Protein 4OYC (pdb70)

Sequence (172 aa):
HMSSPRAEKARLYSAIEQRLEQSLQTMEGVLSARVHISYVHLSALAVYERGSPLAHQISDIKRFLKNSFADVDYDNISVVLSEMSSPRAEKARLYSAIEQRLEQSLQTMEGVLSARVHISYDIDAPKPVHLSALAVYERGSPLAHQISDIKRFLKNSFADVDYDNISVVLSE

CATH classification: 3.30.300.30

Nearest PDB structures (foldseek):
  4oyc-assembly1_A  TM=1.012E+00  e=2.451E-16  Salmonella enterica subsp. enterica serovar Typhimurium str. LT2
  4oyc-assembly2_B  TM=8.650E-01  e=9.783E-13  Salmonella enterica subsp. enterica serovar Typhimurium str. LT2
  1yj7-assembly1_A  TM=8.764E-01  e=7.260E-08  Escherichia coli
  1yj7-assembly1_C  TM=8.709E-01  e=1.178E-06  Escherichia coli
  4wd1-assembly1_A  TM=6.672E-01  e=5.432E-02  Streptomyces lividans TK24

Radius of gyration: 20.21 Å; Cα contacts (8 Å, |Δi|>4): 236; chains: 2; bounding box: 40×33×68 Å

Secondary structure (DSSP, 8-state):
-TTSHHHHHHHHHHHHHHHHHHHHTTSTTEEEEEEEEE--EEEEEEEE--SS-HHHHHHHHHHHHHHH-TTS-GGGEEEEEE-/---SHHHHHHHHHHHHHHHHHHHHHHS--SEEEEEEE---------EEEEEEE--TT---TTHHHHHHHHHHHHH-SS-GGGEEEEEE-

Foldseek 3Di:
DCVDPVNVVVVVQVVLQVVLQVVQCVDPQFPGKGWDCPPPAIEMETAGDCPDDPVVVQVVSLVVSCVSPVPDDSVRYYYDYHD/DDDDLVVVVVVQVVLQVVLQVVCCVPVVFPGKGWDWDQVSDCGDAIAIEMETEHDVPPPCPCVQVVSLVVCCVSVVRHDSVRYHYHYHD

InterPro domains:
  IPR003282 Type III secretion system lipoprotein SctJ [PR01338] (24-34)
  IPR003282 Type III secretion system lipoprotein SctJ [PR01338] (76-89)
  IPR003282 Type III secretion system lipoprotein SctJ [PR01338] (96-111)
  IPR003282 Type III secretion system lipoprotein SctJ [PR01338] (116-129)
  IPR003282 Type III secretion system lipoprotein SctJ [PR01338] (165-177)
  IPR003282 Type III secretion system lipoprotein SctJ [TIGR02544] (3-194)
  IPR006182 Flagellar M-ring, N-terminal [PF01514] (21-186)
  IPR043427 Lipoprotein YscJ/Flagellar M-ring protein [PTHR30046] (3-226)
  IPR045851 AMP-binding enzyme domain superfamily [G3DSA:3.30.300.30] (93-200)

Organism: Salmonella typhimurium (strain LT2 / SGSC1412 / ATCC 700720) (NCBI:txid99287)

Solvent-accessible surface area: 11220 Å² total; per-residue (Å²): 110,133,109,36,109,128,17,76,114,41,108,106,48,46,58,38,35,109,131,0,42,137,40,0,86,114,50,166,24,5,117,53,7,143,0,97,10,69,142,82,92,0,48,3,83,0,31,11,102,132,77,35,82,62,72,112,7,52,57,56,0,50,144,49,0,61,117,37,14,76,75,0,83,100,117,38,5,50,15,85,27,23,140,164,114,50,108,161,35,87,68,44,137,108,46,47,54,45,33,113,134,5,40,109,16,1,71,94,82,40,62,9,121,53,6,135,0,89,10,58,60,43,146,102,125,143,62,98,39,82,1,49,6,58,1,41,6,62,211,68,32,110,74,61,130,21,93,55,29,0,36,123,37,0,66,113,61,21,52,112,7,99,97,126,33,3,58,20,83,38,40,82

B-factor: mean 48.68, std 13.35, range [17.82, 123.12]

Structure (mmCIF, N/CA/C/O backbone):
data_4OYC
#
_entry.id   4OYC
#
_cell.length_a   77.190
_cell.length_b   34.740
_cell.length_c   64.030
_cell.angle_alpha   90.00
_cell.angle_beta   110.77
_cell.angle_gamma   90.00
#
_symmetry.space_group_name_H-M   'C 1 2 1'
#
loop_
_entity.id
_entity.type
_entity.pdbx_description
1 polymer 'Lipoprotein PrgK'
2 water water
#
loop_
_atom_site.group_PDB
_atom_site.id
_atom_site.type_symbol
_atom_site.label_atom_id
_atom_site.label_alt_id
_atom_site.label_comp_id
_atom_site.label_asym_id
_atom_site.label_entity_id
_atom_site.label_seq_id
_atom_site.pdbx_PDB_ins_code
_atom_site.Cartn_x
_atom_site.Cartn_y
_atom_site.Cartn_z
_atom_site.occupancy
_atom_site.B_iso_or_equiv
_atom_site.auth_seq_id
_atom_site.auth_comp_id
_atom_site.auth_asym_id
_atom_site.auth_atom_id
_atom_site.pdbx_PDB_model_num
ATOM 1 N N . HIS A 1 3 ? 3.404 50.368 158.954 1.00 40.07 94 HIS A N 1
ATOM 2 C CA . HIS A 1 3 ? 3.108 49.824 160.265 1.00 38.87 94 HIS A CA 1
ATOM 3 C C . HIS A 1 3 ? 4.122 48.745 160.727 1.00 41.50 94 HIS A C 1
ATOM 4 O O . HIS A 1 3 ? 5.135 49.094 161.341 1.00 41.99 94 HIS A O 1
ATOM 6 N N . MET A 1 4 ? 3.860 47.458 160.430 1.00 35.80 95 MET A N 1
ATOM 7 C CA . MET A 1 4 ? 4.650 46.325 160.918 1.00 34.73 95 MET A CA 1
ATOM 8 C C . MET A 1 4 ? 6.113 46.249 160.568 1.00 36.63 95 MET A C 1
ATOM 9 O O . MET A 1 4 ? 6.885 45.702 161.351 1.00 34.86 95 MET A O 1
ATOM 14 N N . SER A 1 5 ? 6.517 46.842 159.446 1.00 33.89 96 SER A N 1
ATOM 15 C CA . SER A 1 5 ? 7.928 46.836 159.058 1.00 33.59 96 SER A CA 1
ATOM 16 C C . SER A 1 5 ? 8.558 48.229 159.191 1.00 37.00 96 SER A C 1
ATOM 17 O O . SER A 1 5 ? 9.658 48.447 158.700 1.00 36.94 96 SER A O 1
ATOM 20 N N . SER A 1 6 ? 7.882 49.152 159.888 1.00 34.37 97 SER A N 1
ATOM 21 C CA . SER A 1 6 ? 8.349 50.535 160.059 1.00 35.04 97 SER A CA 1
ATOM 22 C C . SER A 1 6 ? 9.463 50.661 161.109 1.00 39.29 97 SER A C 1
ATOM 23 O O . SER A 1 6 ? 9.579 49.768 161.959 1.00 38.90 97 SER A O 1
ATOM 26 N N . PRO A 1 7 ? 10.255 51.770 161.118 1.00 36.07 98 PRO A N 1
ATOM 27 C CA . PRO A 1 7 ? 11.321 51.909 162.142 1.00 35.90 98 PRO A CA 1
ATOM 28 C C . PRO A 1 7 ? 10.880 51.701 163.596 1.00 39.01 98 PRO A C 1
ATOM 29 O O . PRO A 1 7 ? 11.623 51.124 164.377 1.00 38.43 98 PRO A O 1
ATOM 33 N N . ARG A 1 8 ? 9.665 52.141 163.937 1.00 36.83 99 ARG A N 1
ATOM 34 C CA . ARG A 1 8 ? 9.046 52.055 165.268 1.00 36.74 99 ARG A CA 1
ATOM 35 C C . ARG A 1 8 ? 8.843 50.590 165.695 1.00 40.46 99 ARG A C 1
ATOM 36 O O . ARG A 1 8 ? 9.267 50.204 166.799 1.00 41.97 99 ARG A O 1
ATOM 40 N N . ALA A 1 9 ? 8.211 49.787 164.820 1.00 33.81 100 ALA A N 1
ATOM 41 C CA . ALA A 1 9 ? 7.956 48.372 165.075 1.00 32.94 100 ALA A CA 1
ATOM 42 C C . ALA A 1 9 ? 9.247 47.537 165.051 1.00 35.06 100 ALA A C 1
ATOM 43 O O . ALA A 1 9 ? 9.353 46.585 165.824 1.00 32.07 100 ALA A O 1
ATOM 45 N N . GLU A 1 10 ? 10.228 47.884 164.178 1.00 33.18 101 GLU A N 1
ATOM 46 C CA . GLU A 1 10 ? 11.498 47.147 164.147 1.00 33.31 101 GLU A CA 1
ATOM 47 C C . GLU A 1 10 ? 12.341 47.458 165.384 1.00 39.49 101 GLU A C 1
ATOM 48 O O . GLU A 1 10 ? 12.927 46.532 165.951 1.00 40.90 101 GLU A O 1
ATOM 54 N N . LYS A 1 11 ? 12.314 48.728 165.871 1.00 35.57 102 LYS A N 1
ATOM 55 C CA . LYS A 1 11 ? 12.994 49.155 167.106 1.00 34.71 102 LYS A CA 1
ATOM 56 C C . LYS A 1 11 ? 12.497 48.313 168.302 1.00 36.93 102 LYS A C 1
ATOM 57 O O . LYS A 1 11 ? 13.312 47.932 169.139 1.00 37.38 102 LYS A O 1
ATOM 63 N N . ALA A 1 12 ? 11.173 48.007 168.361 1.00 31.25 103 ALA A N 1
ATOM 64 C CA . ALA A 1 12 ? 10.570 47.188 169.422 1.00 30.35 103 ALA A CA 1
ATOM 65 C C . ALA A 1 12 ? 11.078 45.746 169.372 1.00 35.03 103 ALA A C 1
ATOM 66 O O . ALA A 1 12 ? 11.489 45.213 170.410 1.00 34.78 103 ALA A O 1
ATOM 68 N N . ARG A 1 13 ? 11.062 45.125 168.170 1.00 31.02 104 ARG A N 1
ATOM 69 C CA . ARG A 1 13 ? 11.512 43.749 167.954 1.00 31.47 104 ARG A CA 1
ATOM 70 C C . ARG A 1 13 ? 12.961 43.581 168.394 1.00 38.09 104 ARG A C 1
ATOM 71 O O . ARG A 1 13 ? 13.287 42.626 169.113 1.00 37.89 104 ARG A O 1
ATOM 79 N N . LEU A 1 14 ? 13.824 44.537 167.983 1.00 35.55 105 LEU A N 1
ATOM 80 C CA . LEU A 1 14 ? 15.240 44.538 168.318 1.00 35.09 105 LEU A CA 1
ATOM 81 C C . LEU A 1 14 ? 15.450 44.708 169.818 1.00 39.32 105 LEU A C 1
ATOM 82 O O . LEU A 1 14 ? 16.187 43.914 170.408 1.00 39.77 105 LEU A O 1
ATOM 87 N N . TYR A 1 15 ? 14.741 45.656 170.459 1.00 35.81 106 TYR A N 1
ATOM 88 C CA . TYR A 1 15 ? 14.848 45.800 171.916 1.00 36.29 106 TYR A CA 1
ATOM 89 C C . TYR A 1 15 ? 14.361 44.550 172.655 1.00 39.56 106 TYR A C 1
ATOM 90 O O . TYR A 1 15 ? 14.990 44.147 173.631 1.00 39.12 106 TYR A O 1
ATOM 99 N N . SER A 1 16 ? 13.325 43.879 172.108 1.00 35.72 107 SER A N 1
ATOM 100 C CA . SER A 1 16 ? 12.765 42.633 172.627 1.00 35.38 107 SER A CA 1
ATOM 101 C C . SER A 1 16 ? 13.802 41.510 172.561 1.00 40.15 107 SER A C 1
ATOM 102 O O . SER A 1 16 ? 13.925 40.736 173.511 1.00 40.07 107 SER A O 1
ATOM 105 N N . ALA A 1 17 ? 14.549 41.435 171.447 1.00 37.70 108 ALA A N 1
ATOM 106 C CA . ALA A 1 17 ? 15.590 40.430 171.228 1.00 37.97 108 ALA A CA 1
ATOM 107 C C . ALA A 1 17 ? 16.724 40.577 172.238 1.00 41.61 108 ALA A C 1
ATOM 108 O O . ALA A 1 17 ? 17.156 39.560 172.788 1.00 42.11 108 ALA A O 1
ATOM 110 N N . ILE A 1 18 ? 17.166 41.838 172.523 1.00 36.57 109 ILE A N 1
ATOM 111 C CA . ILE A 1 18 ? 18.208 42.146 173.522 1.00 35.70 109 ILE A CA 1
ATOM 112 C C . ILE A 1 18 ? 17.735 41.664 174.906 1.00 41.15 109 ILE A C 1
ATOM 113 O O . ILE A 1 18 ? 18.440 40.870 175.521 1.00 41.89 109 ILE A O 1
ATOM 118 N N . GLU A 1 19 ? 16.523 42.097 175.354 1.00 37.12 110 GLU A N 1
ATOM 119 C CA . GLU A 1 19 ? 15.875 41.708 176.619 1.00 36.85 110 GLU A CA 1
ATOM 120 C C . GLU A 1 19 ? 15.969 40.194 176.867 1.00 40.55 110 GLU A C 1
ATOM 121 O O . GLU A 1 19 ? 16.393 39.771 177.933 1.00 39.76 110 GLU A O 1
ATOM 127 N N . GLN A 1 20 ? 15.560 39.393 175.873 1.00 37.67 111 GLN A N 1
ATOM 128 C CA . GLN A 1 20 ? 15.542 37.931 175.908 1.00 37.81 111 GLN A CA 1
ATOM 129 C C . GLN A 1 20 ? 16.928 37.299 176.065 1.00 42.67 111 GLN A C 1
ATOM 130 O O . GLN A 1 20 ? 17.043 36.187 176.582 1.00 42.15 111 GLN A O 1
ATOM 136 N N . ARG A 1 21 ? 17.978 38.011 175.632 1.00 39.96 112 ARG A N 1
ATOM 137 C CA . ARG A 1 21 ? 19.353 37.567 175.794 1.00 39.66 112 ARG A CA 1
ATOM 138 C C . ARG A 1 21 ? 19.772 37.922 177.230 1.00 42.11 112 ARG A C 1
ATOM 139 O O . ARG A 1 21 ? 20.307 37.061 177.930 1.00 43.13 112 ARG A O 1
ATOM 147 N N . LEU A 1 22 ? 19.424 39.153 177.693 1.00 35.84 113 LEU A N 1
ATOM 148 C CA . LEU A 1 22 ? 19.709 39.661 179.043 1.00 33.98 113 LEU A CA 1
ATOM 149 C C . LEU A 1 22 ? 19.001 38.872 180.128 1.00 38.13 113 LEU A C 1
ATOM 150 O O . LEU A 1 22 ? 19.539 38.763 181.224 1.00 39.03 113 LEU A O 1
ATOM 155 N N . GLU A 1 23 ? 17.808 38.317 179.837 1.00 34.06 114 GLU A N 1
ATOM 156 C CA . GLU A 1 23 ? 17.055 37.481 180.774 1.00 33.95 114 GLU A CA 1
ATOM 157 C C . GLU A 1 23 ? 17.703 36.092 180.798 1.00 39.74 114 GLU A C 1
ATOM 158 O O . GLU A 1 23 ? 17.892 35.516 181.868 1.00 38.46 114 GLU A O 1
ATOM 164 N N . GLN A 1 24 ? 18.036 35.558 179.603 1.00 38.85 115 GLN A N 1
ATOM 165 C CA . GLN A 1 24 ? 18.660 34.245 179.427 1.00 40.11 115 GLN A CA 1
ATOM 166 C C . GLN A 1 24 ? 19.978 34.159 180.201 1.00 44.01 115 GLN A C 1
ATOM 167 O O . GLN A 1 24 ? 20.261 33.118 180.801 1.00 43.62 115 GLN A O 1
ATOM 173 N N . SER A 1 25 ? 20.744 35.280 180.222 1.00 39.98 116 SER A N 1
ATOM 174 C CA . SER A 1 25 ? 22.032 35.450 180.901 1.00 39.33 116 SER A CA 1
ATOM 175 C C . SER A 1 25 ? 21.873 35.750 182.387 1.00 43.12 116 SER A C 1
ATOM 176 O O . SER A 1 25 ? 22.658 35.240 183.189 1.00 42.85 116 SER A O 1
ATOM 179 N N . LEU A 1 26 ? 20.869 36.560 182.772 1.00 39.46 117 LEU A N 1
ATOM 180 C CA . LEU A 1 26 ? 20.662 36.833 184.198 1.00 39.24 117 LEU A CA 1
ATOM 181 C C . LEU A 1 26 ? 20.334 35.548 184.947 1.00 41.80 117 LEU A C 1
ATOM 182 O O . LEU A 1 26 ? 20.829 35.349 186.048 1.00 40.75 117 LEU A O 1
ATOM 187 N N . GLN A 1 27 ? 19.597 34.641 184.295 1.00 38.78 118 GLN A N 1
ATOM 188 C CA . GLN A 1 27 ? 19.230 33.331 184.823 1.00 39.20 118 GLN A CA 1
ATOM 189 C C . GLN A 1 27 ? 20.424 32.353 184.934 1.00 44.88 118 GLN A C 1
ATOM 190 O O . GLN A 1 27 ? 20.254 31.278 185.503 1.00 44.68 118 GLN A O 1
ATOM 196 N N . THR A 1 28 ? 21.624 32.728 184.413 1.00 42.35 119 THR A N 1
ATOM 197 C CA . THR A 1 28 ? 22.843 31.913 184.530 1.00 42.77 119 THR A CA 1
ATOM 198 C C . THR A 1 28 ? 23.540 32.202 185.865 1.00 48.80 119 THR A C 1
ATOM 199 O O . THR A 1 28 ? 24.330 31.379 186.316 1.00 49.14 119 THR A O 1
ATOM 203 N N . MET A 1 29 ? 23.271 33.384 186.478 1.00 46.57 120 MET A N 1
ATOM 204 C CA . MET A 1 29 ? 23.840 33.813 187.768 1.00 46.29 120 MET A CA 1
ATOM 205 C C . MET A 1 29 ? 23.352 32.948 188.936 1.00 50.07 120 MET A C 1
ATOM 206 O O . MET A 1 29 ? 22.160 32.619 189.006 1.00 49.67 120 MET A O 1
ATOM 211 N N . GLU A 1 30 ? 24.290 32.578 189.839 1.00 46.51 121 GLU A N 1
ATOM 212 C CA . GLU A 1 30 ? 24.056 31.805 191.069 1.00 46.25 121 GLU A CA 1
ATOM 213 C C . GLU A 1 30 ? 23.054 32.570 191.939 1.00 47.48 121 GLU A C 1
ATOM 214 O O . GLU A 1 30 ? 23.273 33.751 192.216 1.00 47.61 121 GLU A O 1
ATOM 220 N N . GLY A 1 31 ? 21.966 31.915 192.322 1.00 42.10 122 GLY A N 1
ATOM 221 C CA . GLY A 1 31 ? 20.936 32.525 193.163 1.00 41.61 122 GLY A CA 1
ATOM 222 C C . GLY A 1 31 ? 19.759 33.117 192.418 1.00 44.38 122 GLY A C 1
ATOM 223 O O . GLY A 1 31 ? 18.643 33.139 192.951 1.00 42.87 122 GLY A O 1
ATOM 224 N N . VAL A 1 32 ? 20.007 33.619 191.186 1.00 41.36 123 VAL A N 1
ATOM 225 C CA . VAL A 1 32 ? 18.981 34.178 190.297 1.00 41.02 123 VAL A CA 1
ATOM 226 C C . VAL A 1 32 ? 18.223 32.994 189.656 1.00 46.01 123 VAL A C 1
ATOM 227 O O . VAL A 1 32 ? 18.764 32.327 188.771 1.00 47.16 123 VAL A O 1
ATOM 231 N N . LEU A 1 33 ? 16.994 32.724 190.131 1.00 41.81 124 LEU A N 1
ATOM 232 C CA . LEU A 1 33 ? 16.158 31.621 189.650 1.00 41.77 124 LEU A CA 1
ATOM 233 C C . LEU A 1 33 ? 15.453 31.988 188.367 1.00 46.73 124 LEU A C 1
ATOM 234 O O . LEU A 1 33 ? 15.563 31.241 187.391 1.00 49.29 124 LEU A O 1
ATOM 239 N N . SER A 1 34 ? 14.755 33.148 188.355 1.00 39.89 125 SER A N 1
ATOM 240 C CA . SER A 1 34 ? 14.045 33.712 187.203 1.00 37.60 125 SER A CA 1
ATOM 241 C C . SER A 1 34 ? 14.409 35.194 187.035 1.00 36.49 125 SER A C 1
ATOM 242 O O . SER A 1 34 ? 14.812 35.842 187.994 1.00 35.55 125 SER A O 1
ATOM 245 N N . ALA A 1 35 ? 14.263 35.726 185.821 1.00 31.28 126 ALA A N 1
ATOM 246 C CA . ALA A 1 35 ? 14.575 37.120 185.512 1.00 30.44 126 ALA A CA 1
ATOM 247 C C . ALA A 1 35 ? 13.699 37.645 184.396 1.00 34.57 126 ALA A C 1
ATOM 248 O O . ALA A 1 35 ? 13.370 36.901 183.473 1.00 34.00 126 ALA A O 1
ATOM 250 N N . ARG A 1 36 ? 13.312 38.929 184.487 1.00 31.72 127 ARG A N 1
ATOM 251 C CA . ARG A 1 36 ? 12.488 39.617 183.490 1.00 31.68 127 ARG A CA 1
ATOM 252 C C . ARG A 1 36 ? 13.108 40.961 183.250 1.00 37.45 127 ARG A C 1
ATOM 253 O O . ARG A 1 36 ? 13.271 41.729 184.207 1.00 36.62 127 ARG A O 1
ATOM 261 N N . VAL A 1 37 ? 13.481 41.237 181.977 1.00 35.60 128 VAL A N 1
ATOM 262 C CA . VAL A 1 37 ? 14.122 42.482 181.549 1.00 35.78 128 VAL A CA 1
ATOM 263 C C . VAL A 1 37 ? 13.243 43.218 180.545 1.00 42.58 128 VAL A C 1
ATOM 264 O O . VAL A 1 37 ? 12.812 42.634 179.552 1.00 42.79 128 VAL A O 1
ATOM 268 N N . HIS A 1 38 ? 12.960 44.497 180.842 1.00 41.13 129 HIS A N 1
ATOM 269 C CA . HIS A 1 38 ? 12.162 45.430 180.049 1.00 41.01 129 HIS A CA 1
ATOM 270 C C . HIS A 1 38 ? 13.098 46.582 179.643 1.00 43.57 129 HIS A C 1
ATOM 271 O O . HIS A 1 38 ? 13.720 47.187 180.529 1.00 41.78 129 HIS A O 1
ATOM 278 N N . ILE A 1 39 ? 13.137 46.945 178.341 1.00 40.26 130 ILE A N 1
ATOM 279 C CA . ILE A 1 39 ? 13.885 48.127 177.910 1.00 40.87 130 ILE A CA 1
ATOM 280 C C . ILE A 1 39 ? 12.911 49.269 177.474 1.00 44.31 130 ILE A C 1
ATOM 281 O O . ILE A 1 39 ? 12.279 49.164 176.425 1.00 44.25 130 ILE A O 1
ATOM 286 N N . SER A 1 40 ? 12.810 50.353 178.280 1.00 40.55 131 SER A N 1
ATOM 287 C CA . SER A 1 40 ? 11.965 51.539 178.013 1.00 39.86 131 SER A CA 1
ATOM 288 C C . SER A 1 40 ? 12.750 52.588 177.221 1.00 42.83 131 SER A C 1
ATOM 289 O O . SER A 1 40 ? 13.747 53.114 177.720 1.00 42.97 131 SER A O 1
ATOM 292 N N . TYR A 1 41 ? 12.289 52.892 175.997 1.00 38.21 132 TYR A N 1
ATOM 293 C CA . TYR A 1 41 ? 12.915 53.835 175.058 1.00 54.39 132 TYR A CA 1
ATOM 294 C C . TYR A 1 41 ? 12.012 55.008 174.666 1.00 82.10 132 TYR A C 1
ATOM 295 O O . TYR A 1 41 ? 10.833 55.045 175.014 1.00 48.52 132 TYR A O 1
ATOM 304 N N . VAL A 1 55 ? 16.683 56.527 177.565 1.00 56.24 133 VAL A N 1
ATOM 305 C CA . VAL A 1 55 ? 16.617 55.067 177.442 1.00 55.84 133 VAL A CA 1
ATOM 306 C C . VAL A 1 55 ? 16.928 54.349 178.770 1.00 59.50 133 VAL A C 1
ATOM 307 O O . VAL A 1 55 ? 18.073 54.368 179.246 1.00 60.29 133 VAL A O 1
ATOM 311 N N . HIS A 1 56 ? 15.888 53.734 179.364 1.00 53.59 134 HIS A N 1
ATOM 312 C CA . HIS A 1 56 ? 15.977 53.015 180.631 1.00 52.62 134 HIS A CA 1
ATOM 313 C C . HIS A 1 56 ? 15.830 51.511 180.456 1.00 50.18 134 HIS A C 1
ATOM 314 O O . HIS A 1 56 ? 15.308 51.036 179.447 1.00 49.13 134 HIS A O 1
ATOM 321 N N . LEU A 1 57 ? 16.314 50.770 181.446 1.00 42.76 135 LEU A N 1
ATOM 322 C CA . LEU A 1 57 ? 16.292 49.320 181.498 1.00 40.63 135 LEU A CA 1
ATOM 323 C C . LEU A 1 57 ? 15.761 48.931 182.860 1.00 42.69 135 LEU A C 1
ATOM 324 O O . LEU A 1 57 ? 16.146 49.540 183.864 1.00 42.69 135 LEU A O 1
ATOM 329 N N . SER A 1 58 ? 14.881 47.916 182.897 1.00 37.81 136 SER A N 1
ATOM 330 C CA . SER A 1 58 ? 14.298 47.401 184.136 1.00 36.91 136 SER A CA 1
ATOM 331 C C . SER A 1 58 ? 14.488 45.906 184.272 1.00 39.42 136 SER A C 1
ATOM 332 O O . SER A 1 58 ? 14.162 45.158 183.355 1.00 39.83 136 SER A O 1
ATOM 335 N N . ALA A 1 59 ? 15.023 45.478 185.410 1.00 33.20 137 ALA A N 1
ATOM 336 C CA . ALA A 1 59 ? 15.249 44.082 185.686 1.00 32.40 137 ALA A CA 1
ATOM 337 C C . ALA A 1 59 ? 14.587 43.667 186.996 1.00 36.68 137 ALA A C 1
ATOM 338 O O . ALA A 1 59 ? 14.751 44.328 188.022 1.00 35.92 137 ALA A O 1
ATOM 340 N N . LEU A 1 60 ? 13.795 42.593 186.935 1.00 34.33 138 LEU A N 1
ATOM 341 C CA . LEU A 1 60 ? 13.125 41.989 188.081 1.00 34.84 138 LEU A CA 1
ATOM 342 C C . LEU A 1 60 ? 13.543 40.526 188.091 1.00 39.39 138 LEU A C 1
ATOM 343 O O . LEU A 1 60 ? 13.186 39.761 187.188 1.00 39.55 138 LEU A O 1
ATOM 348 N N . ALA A 1 61 ? 14.350 40.163 189.079 1.00 36.10 139 ALA A N 1
ATOM 349 C CA . ALA A 1 61 ? 14.860 38.810 189.236 1.00 35.95 139 ALA A CA 1
ATOM 350 C C . ALA A 1 61 ? 14.533 38.258 190.618 1.00 41.18 139 ALA A C 1
ATOM 351 O O . ALA A 1 61 ? 14.517 39.000 191.605 1.00 39.54 139 ALA A O 1
ATOM 353 N N . VAL A 1 62 ? 14.232 36.952 190.671 1.00 39.84 140 VAL A N 1
ATOM 354 C CA . VAL A 1 62 ? 13.968 36.226 191.910 1.00 40.16 140 VAL A CA 1
ATOM 355 C C . VAL A 1 62 ? 15.356 35.733 192.326 1.00 45.53 140 VAL A C 1
ATOM 356 O O . VAL A 1 62 ? 15.927 34.874 191.642 1.00 44.93 140 VAL A O 1
ATOM 360 N N . TYR A 1 63 ? 15.924 36.342 193.397 1.00 42.69 141 TYR A N 1
ATOM 361 C CA . TYR A 1 63 ? 17.259 36.037 193.884 1.00 43.22 141 TYR A CA 1
ATOM 362 C C . TYR A 1 63 ? 17.278 35.368 195.251 1.00 46.60 141 TYR A C 1
ATOM 363 O O . TYR A 1 63 ? 16.493 35.737 196.127 1.00 46.18 141 TYR A O 1
ATOM 372 N N . GLU A 1 64 ? 18.184 34.368 195.426 1.00 42.78 142 GLU A N 1
ATOM 373 C CA . GLU A 1 64 ? 18.396 33.656 196.697 1.00 42.00 142 GLU A CA 1
ATOM 374 C C . GLU A 1 64 ? 19.547 34.373 197.366 1.00 46.28 142 GLU A C 1
ATOM 375 O O . GLU A 1 64 ? 20.685 34.254 196.920 1.00 46.12 142 GLU A O 1
ATOM 381 N N . ARG A 1 65 ? 19.226 35.188 198.382 1.00 43.64 143 ARG A N 1
ATOM 382 C CA . ARG A 1 65 ? 20.117 36.094 199.120 1.00 43.76 143 ARG A CA 1
ATOM 383 C C . ARG A 1 65 ? 21.425 35.509 199.703 1.00 48.24 143 ARG A C 1
ATOM 384 O O . ARG A 1 65 ? 21.736 35.713 200.889 1.00 48.13 143 ARG A O 1
ATOM 392 N N . GLY A 1 66 ? 22.212 34.863 198.837 1.00 43.71 144 GLY A N 1
ATOM 393 C CA . GLY A 1 66 ? 23.504 34.287 199.185 1.00 42.46 144 GLY A CA 1
ATOM 394 C C . GLY A 1 66 ? 24.569 35.342 199.390 1.00 44.50 144 GLY A C 1
ATOM 395 O O . GLY A 1 66 ? 25.703 35.009 199.733 1.00 45.33 144 GLY A O 1
ATOM 396 N N . SER A 1 67 ? 24.216 36.618 199.155 1.00 39.57 145 SER A N 1
ATOM 397 C CA . SER A 1 67 ? 25.081 37.794 199.305 1.00 40.01 145 SER A CA 1
ATOM 398 C C . SER A 1 67 ? 24.233 39.039 199.679 1.00 44.08 145 SER A C 1
ATOM 399 O O . SER A 1 67 ? 23.042 39.048 199.362 1.00 43.43 145 SER A O 1
ATOM 402 N N . PRO A 1 68 ? 24.800 40.099 200.319 1.00 41.29 146 PRO A N 1
ATOM 403 C CA . PRO A 1 68 ? 23.984 41.291 200.633 1.00 41.47 146 PRO A CA 1
ATOM 404 C C . PRO A 1 68 ? 23.273 41.893 199.411 1.00 45.71 146 PRO A C 1
ATOM 405 O O . PRO A 1 68 ? 23.831 41.877 198.315 1.00 44.78 146 PRO A O 1
ATOM 409 N N . LEU A 1 69 ? 22.027 42.391 199.606 1.00 42.93 147 LEU A N 1
ATOM 410 C CA . LEU A 1 69 ? 21.188 42.984 198.565 1.00 43.19 147 LEU A CA 1
ATOM 411 C C . LEU A 1 69 ? 21.894 44.057 197.762 1.00 47.66 147 LEU A C 1
ATOM 412 O O . LEU A 1 69 ? 21.860 43.994 196.533 1.00 48.29 147 LEU A O 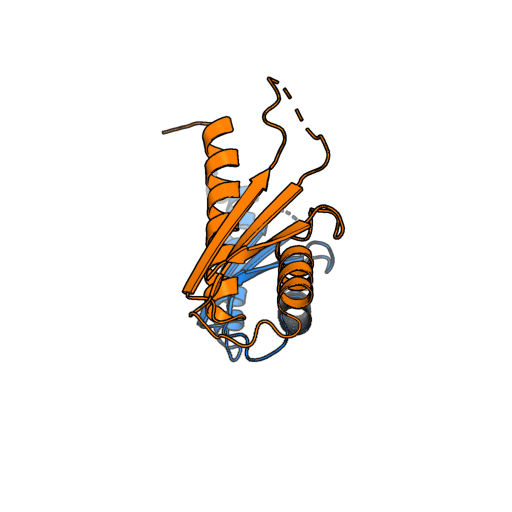1
ATOM 417 N N . ALA A 1 70 ? 22.562 45.010 198.441 1.00 43.97 148 ALA A N 1
ATOM 418 C CA . ALA A 1 70 ? 23.316 46.099 197.802 1.00 44.37 148 ALA A CA 1
ATOM 419 C C . ALA A 1 70 ? 24.388 45.571 196.823 1.00 48.04 148 ALA A C 1
ATOM 420 O O . ALA A 1 70 ? 24.504 46.094 195.711 1.00 47.76 148 ALA A O 1
ATOM 422 N N . HIS A 1 71 ? 25.138 44.519 197.241 1.00 43.82 149 HIS A N 1
ATOM 423 C CA . HIS A 1 71 ? 26.177 43.831 196.475 1.00 43.18 149 HIS A CA 1
ATOM 424 C C . HIS A 1 71 ? 25.572 43.184 195.233 1.00 46.36 149 HIS A C 1
ATOM 425 O O . HIS A 1 71 ? 26.091 43.383 194.133 1.00 46.01 149 HIS A O 1
ATOM 432 N N . GLN A 1 72 ? 24.465 42.422 195.404 1.00 42.25 150 GLN A N 1
ATOM 433 C CA . GLN A 1 72 ? 23.797 41.739 194.298 1.00 41.67 150 GLN A CA 1
ATOM 434 C C . GLN A 1 72 ? 23.209 42.696 193.261 1.00 46.03 150 GLN A C 1
ATOM 435 O O . GLN A 1 72 ? 23.389 42.479 192.055 1.00 45.83 150 GLN A O 1
ATOM 441 N N . ILE A 1 73 ? 22.552 43.771 193.722 1.00 41.99 151 ILE A N 1
ATOM 442 C CA . ILE A 1 73 ? 22.019 44.786 192.814 1.00 41.51 151 ILE A CA 1
ATOM 443 C C . ILE A 1 73 ? 23.193 45.353 191.991 1.00 47.14 151 ILE A C 1
ATOM 444 O O . ILE A 1 73 ? 23.096 45.397 190.760 1.00 47.22 151 ILE A O 1
ATOM 449 N N . SER A 1 74 ? 24.319 45.698 192.671 1.00 44.01 152 SER A N 1
ATOM 450 C CA . SER A 1 74 ? 25.543 46.216 192.046 1.00 44.40 152 SER A CA 1
ATOM 451 C C . SER A 1 74 ? 26.119 45.252 191.005 1.00 48.12 152 SER A C 1
ATOM 452 O O . SER A 1 74 ? 26.504 45.701 189.922 1.00 47.40 152 SER A O 1
ATOM 455 N N . ASP A 1 75 ? 26.123 43.930 191.316 1.00 44.38 153 ASP A N 1
ATOM 456 C CA . ASP A 1 75 ? 26.594 42.866 190.421 1.00 43.98 153 ASP A CA 1
ATOM 457 C C . ASP A 1 75 ? 25.741 42.781 189.145 1.00 45.92 153 ASP A C 1
ATOM 458 O O . ASP A 1 75 ? 26.298 42.764 188.051 1.00 46.53 153 ASP A O 1
ATOM 463 N N . ILE A 1 76 ? 24.401 42.745 189.287 1.00 40.05 154 ILE A N 1
ATOM 464 C CA . ILE A 1 76 ? 23.446 42.708 188.167 1.00 38.90 154 ILE A CA 1
ATOM 465 C C . ILE A 1 76 ? 23.578 43.984 187.292 1.00 42.52 154 ILE A C 1
ATOM 466 O O . ILE A 1 76 ? 23.700 43.862 186.069 1.00 41.57 154 ILE A O 1
ATOM 471 N N . LYS A 1 77 ? 23.628 45.183 187.933 1.00 39.26 155 LYS A N 1
ATOM 472 C CA . LYS A 1 77 ? 23.785 46.490 187.271 1.00 39.08 155 LYS A CA 1
ATOM 473 C C . LYS A 1 77 ? 25.049 46.605 186.423 1.00 44.81 155 LYS A C 1
ATOM 474 O O . LYS A 1 77 ? 24.990 47.156 185.319 1.00 45.50 155 LYS A O 1
ATOM 480 N N . ARG A 1 78 ? 26.176 46.069 186.922 1.00 41.94 156 ARG A N 1
ATOM 481 C CA . ARG A 1 78 ? 27.463 46.049 186.211 1.00 42.15 156 ARG A CA 1
ATOM 482 C C . ARG A 1 78 ? 27.374 45.063 185.033 1.00 45.43 156 ARG A C 1
ATOM 483 O O . ARG A 1 78 ? 27.740 45.420 183.911 1.00 44.46 156 ARG A O 1
ATOM 491 N N . PHE A 1 79 ? 26.857 43.843 185.292 1.00 42.22 157 PHE A N 1
ATOM 492 C CA . PHE A 1 79 ? 26.666 42.805 184.285 1.00 42.36 157 PHE A CA 1
ATOM 493 C C . PHE A 1 79 ? 25.783 43.285 183.130 1.00 46.05 157 PHE A C 1
ATOM 494 O O . PHE A 1 79 ? 26.137 43.077 181.972 1.00 46.02 157 PHE A O 1
ATOM 502 N N . LEU A 1 80 ? 24.635 43.908 183.445 1.00 42.71 158 LEU A N 1
ATOM 503 C CA . LEU A 1 80 ? 23.702 44.421 182.440 1.00 42.30 158 LEU A CA 1
ATOM 504 C C . LEU A 1 80 ? 24.314 45.545 181.602 1.00 47.38 158 LEU A C 1
ATOM 505 O O . LEU A 1 80 ? 24.027 45.622 180.406 1.00 47.42 158 LEU A O 1
ATOM 510 N N . LYS A 1 81 ? 25.174 46.391 182.215 1.00 44.35 159 LYS A N 1
ATOM 511 C CA . LYS A 1 81 ? 25.878 47.467 181.507 1.00 44.34 159 LYS A CA 1
ATOM 512 C C . LYS A 1 81 ? 26.914 46.869 180.552 1.00 48.17 159 LYS A C 1
ATOM 513 O O . LYS A 1 81 ? 26.960 47.262 179.387 1.00 47.65 159 LYS A O 1
ATOM 519 N N . ASN A 1 82 ? 27.714 45.899 181.040 1.00 45.43 160 ASN A N 1
ATOM 520 C CA . ASN A 1 82 ? 28.733 45.210 180.248 1.00 45.59 160 ASN A CA 1
ATOM 521 C C . ASN A 1 82 ? 28.125 44.406 179.088 1.00 49.23 160 ASN A C 1
ATOM 522 O O . ASN A 1 82 ? 28.798 44.233 178.069 1.00 48.36 160 ASN A O 1
ATOM 527 N N . SER A 1 83 ? 26.840 43.974 179.224 1.00 45.75 161 SER A N 1
ATOM 528 C CA . SER A 1 83 ? 26.105 43.199 178.217 1.00 45.85 161 SER A CA 1
ATOM 529 C C . SER A 1 83 ? 25.214 44.031 177.253 1.00 52.20 161 SER A C 1
ATOM 530 O O . SER A 1 83 ? 24.866 43.542 176.177 1.00 52.46 161 SER A O 1
ATOM 533 N N . PHE A 1 84 ? 24.841 45.268 177.644 1.00 49.74 162 PHE A N 1
ATOM 534 C CA . PHE A 1 84 ? 24.046 46.212 176.841 1.00 49.43 162 PHE A CA 1
ATOM 535 C C . PHE A 1 84 ? 24.592 47.621 177.110 1.00 55.49 162 PHE A C 1
ATOM 536 O O . PHE A 1 84 ? 23.996 48.407 177.847 1.00 55.91 162 PHE A O 1
ATOM 544 N N . ALA A 1 85 ? 25.768 47.912 176.537 1.00 53.72 163 ALA A N 1
ATOM 545 C CA . ALA A 1 85 ? 26.507 49.172 176.700 1.00 54.03 163 ALA A CA 1
ATOM 546 C C . ALA A 1 85 ? 25.760 50.468 176.315 1.00 58.63 163 ALA A C 1
ATOM 547 O O . ALA A 1 85 ? 26.235 51.556 176.654 1.00 58.59 163 ALA A O 1
ATOM 549 N N . ASP A 1 86 ? 24.593 50.360 175.650 1.00 55.06 164 ASP A N 1
ATOM 550 C CA . ASP A 1 86 ? 23.807 51.523 175.227 1.00 55.18 164 ASP A CA 1
ATOM 551 C C . ASP A 1 86 ? 23.058 52.246 176.360 1.00 59.40 164 ASP A C 1
ATOM 552 O O . ASP A 1 86 ? 22.690 53.416 176.195 1.00 58.82 164 ASP A O 1
ATOM 554 N N . VAL A 1 87 ? 22.840 51.563 177.507 1.00 56.03 165 VAL A N 1
ATOM 555 C CA . VAL A 1 87 ? 22.129 52.140 178.659 1.00 55.68 165 VAL A CA 1
ATOM 556 C C . VAL A 1 87 ? 23.073 52.829 179.669 1.00 57.53 165 VAL A C 1
ATOM 557 O O . VAL A 1 87 ? 24.140 52.295 179.971 1.00 56.85 165 VAL A O 1
ATOM 561 N N . ASP A 1 88 ? 22.688 54.017 180.170 1.00 53.12 166 ASP A N 1
ATOM 562 C CA . ASP A 1 88 ? 23.471 54.719 181.189 1.00 52.85 166 ASP A CA 1
ATOM 563 C C . ASP A 1 88 ? 23.242 53.986 182.509 1.00 55.92 166 ASP A C 1
ATOM 564 O O . ASP A 1 88 ? 22.087 53.657 182.825 1.00 55.93 166 ASP A O 1
ATOM 569 N N . TYR A 1 89 ? 24.345 53.688 183.254 1.00 50.49 167 TYR A N 1
ATOM 570 C CA . TYR A 1 89 ? 24.339 52.960 184.534 1.00 48.63 167 TYR A CA 1
ATOM 571 C C . TYR A 1 89 ? 23.254 53.448 185.496 1.00 52.28 167 TYR A C 1
ATOM 572 O O . TYR A 1 89 ? 22.532 52.622 186.051 1.00 52.39 167 TYR A O 1
ATOM 581 N N . ASP A 1 90 ? 23.114 54.779 185.657 1.00 48.46 168 ASP A N 1
ATOM 582 C CA . ASP A 1 90 ? 22.123 55.389 186.541 1.00 48.42 168 ASP A CA 1
ATOM 583 C C . ASP A 1 90 ? 20.669 55.174 186.098 1.00 50.54 168 ASP A C 1
ATOM 584 O O . ASP A 1 90 ? 19.767 55.274 186.930 1.00 50.48 168 ASP A O 1
ATOM 589 N N . ASN A 1 91 ? 20.447 54.862 184.797 1.00 45.50 169 ASN A N 1
ATOM 590 C CA . ASN A 1 91 ? 19.125 54.613 184.201 1.00 43.71 169 ASN A CA 1
ATOM 591 C C . ASN A 1 91 ? 18.713 53.121 184.218 1.00 43.97 169 ASN A C 1
ATOM 592 O O . ASN A 1 91 ? 17.713 52.756 183.586 1.00 42.34 169 ASN A O 1
ATOM 597 N N . ILE A 1 92 ? 19.498 52.267 184.918 1.00 38.72 170 ILE A N 1
ATOM 598 C CA . ILE A 1 92 ? 19.250 50.825 185.056 1.00 37.95 170 ILE A CA 1
ATOM 599 C C . ILE A 1 92 ? 18.565 50.607 186.404 1.00 41.13 170 ILE A C 1
ATOM 600 O O . ILE A 1 92 ? 18.992 51.199 187.393 1.00 41.73 170 ILE A O 1
ATOM 605 N N . SER A 1 93 ? 17.514 49.769 186.446 1.00 35.71 171 SER A N 1
ATOM 606 C CA . SER A 1 93 ? 16.771 49.499 187.675 1.00 34.97 171 SER A CA 1
ATOM 607 C C . SER A 1 93 ? 16.632 48.004 187.914 1.00 38.79 171 SER A C 1
ATOM 608 O O . SER A 1 93 ? 16.170 47.273 187.042 1.00 38.34 171 SER A O 1
ATOM 611 N N . VAL A 1 94 ? 17.049 47.558 189.099 1.00 35.18 172 VAL A N 1
ATOM 612 C CA . VAL A 1 94 ? 16.998 46.162 189.515 1.00 34.50 172 VAL A CA 1
ATOM 613 C C . VAL A 1 94 ? 16.144 46.091 190.773 1.00 39.23 172 VAL A C 1
ATOM 614 O O . VAL A 1 94 ? 16.426 46.790 191.751 1.00 39.44 172 VAL A O 1
ATOM 618 N N . VAL A 1 95 ? 15.093 45.266 190.731 1.00 35.65 173 VAL A N 1
ATOM 619 C CA . VAL A 1 95 ? 14.229 44.975 191.870 1.00 35.65 173 VAL A CA 1
ATOM 620 C C . VAL A 1 95 ? 14.397 43.465 192.096 1.00 41.27 173 VAL A C 1
ATOM 621 O O . VAL A 1 95 ? 14.220 42.673 191.160 1.00 40.55 173 VAL A O 1
ATOM 625 N N . LEU A 1 96 ? 14.795 43.072 193.309 1.00 38.71 174 LEU A N 1
ATOM 626 C CA . LEU A 1 96 ? 15.012 41.656 193.595 1.00 38.67 174 LEU A CA 1
ATOM 627 C C . LEU A 1 96 ? 13.928 41.045 194.444 1.00 43.58 174 LEU A C 1
ATOM 628 O O . LEU A 1 96 ? 13.488 41.664 195.415 1.00 43.86 174 LEU A O 1
ATOM 633 N N . SER A 1 97 ? 13.503 39.822 194.086 1.00 40.70 175 SER A N 1
ATOM 634 C CA . SER A 1 97 ? 12.471 39.089 194.825 1.00 41.00 175 SER A CA 1
ATOM 635 C C . SER A 1 97 ? 13.041 37.868 195.561 1.00 43.47 175 SER A C 1
ATOM 636 O O . SER A 1 97 ? 14.154 37.436 195.255 1.00 42.27 175 SER A O 1
ATOM 639 N N . GLU A 1 98 ? 12.276 37.347 196.553 1.00 39.48 176 GLU A N 1
ATOM 640 C CA . GLU A 1 98 ? 12.578 36.212 197.449 1.00 54.80 176 GLU A CA 1
ATOM 641 C C . GLU A 1 98 ? 13.451 35.075 196.882 1.00 94.22 176 GLU A C 1
ATOM 642 O O . GLU A 1 98 ? 14.194 34.420 197.623 1.00 52.21 176 GLU A O 1
ATOM 648 N N . MET B 1 4 ? -12.703 46.888 187.517 1.00 58.93 95 MET B N 1
ATOM 649 C CA . MET B 1 4 ? -11.602 46.674 186.581 1.00 58.87 95 MET B CA 1
ATOM 650 C C . MET B 1 4 ? -10.634 47.875 186.461 1.00 64.22 95 MET B C 1
ATOM 651 O O . MET B 1 4 ? -9.682 47.803 185.680 1.00 64.61 95 MET B O 1
ATOM 653 N N . SER B 1 5 ? -10.856 48.960 187.242 1.00 60.81 96 SER B N 1
ATOM 654 C CA . SER B 1 5 ? -10.020 50.172 187.242 1.00 60.67 96 SER B CA 1
ATOM 655 C C . SER B 1 5 ? -10.277 51.046 188.482 1.00 65.99 96 SER B C 1
ATOM 656 O O . SER B 1 5 ? -11.442 51.372 188.737 1.00 66.35 96 SER B O 1
ATOM 659 N N . SER B 1 6 ? -9.206 51.430 189.251 1.00 62.63 97 SER B N 1
ATOM 660 C CA . SER B 1 6 ? -9.316 52.297 190.445 1.00 62.82 97 SER B CA 1
ATOM 661 C C . SER B 1 6 ? -7.996 52.967 190.860 1.00 68.33 97 SER B C 1
ATOM 662 O O . SER B 1 6 ? -6.970 52.284 190.859 1.00 69.79 97 SER B O 1
ATOM 665 N N . PRO B 1 7 ? -7.997 54.255 191.316 1.00 63.37 98 PRO B N 1
ATOM 666 C CA . PRO B 1 7 ? -6.725 54.899 191.706 1.00 62.36 98 PRO B CA 1
ATOM 667 C C . PRO B 1 7 ? -6.356 54.830 193.192 1.00 64.12 98 PRO B C 1
ATOM 668 O O . PRO B 1 7 ? -5.207 54.519 193.511 1.00 64.06 98 PRO B O 1
ATOM 672 N N . ARG B 1 8 ? -7.301 55.172 194.095 1.00 59.02 99 ARG B N 1
ATOM 673 C CA . ARG B 1 8 ? -7.107 55.165 195.554 1.00 57.45 99 ARG B CA 1
ATOM 674 C C . ARG B 1 8 ? -6.914 53.751 196.084 1.00 57.55 99 ARG B C 1
ATOM 675 O O . ARG B 1 8 ? -6.067 53.541 196.954 1.00 56.72 99 ARG B O 1
ATOM 683 N N . ALA B 1 9 ? -7.695 52.781 195.547 1.00 51.47 100 ALA B N 1
ATOM 684 C CA . ALA B 1 9 ? -7.607 51.364 195.912 1.00 50.30 100 ALA B CA 1
ATOM 685 C C . ALA B 1 9 ? -6.265 50.763 195.470 1.00 51.46 100 ALA B C 1
ATOM 686 O O . ALA B 1 9 ? -5.800 49.795 196.073 1.00 50.59 100 ALA B O 1
ATOM 688 N N . GLU B 1 10 ? -5.639 51.359 194.435 1.00 46.28 101 GLU B N 1
ATOM 689 C CA . GLU B 1 10 ? -4.343 50.929 193.917 1.00 45.02 101 GLU B CA 1
ATOM 690 C C . GLU B 1 10 ? -3.219 51.271 194.880 1.00 47.02 101 GLU B C 1
ATOM 691 O O . GLU B 1 10 ? -2.435 50.376 195.215 1.00 46.11 101 GLU B O 1
ATOM 697 N N . LYS B 1 11 ? -3.184 52.538 195.385 1.00 42.30 102 LYS B N 1
ATOM 698 C CA . LYS B 1 11 ? -2.202 52.986 196.391 1.00 40.46 102 LYS B CA 1
ATOM 699 C C . LYS B 1 11 ? -2.375 52.181 197.681 1.00 40.98 102 LYS B C 1
ATOM 700 O O . LYS B 1 11 ? -1.380 51.802 198.293 1.00 40.16 102 LYS B O 1
ATOM 706 N N . ALA B 1 12 ? -3.637 51.897 198.063 1.00 36.12 103 ALA B N 1
ATOM 707 C CA . ALA B 1 12 ? -3.997 51.099 199.237 1.00 35.57 103 ALA B CA 1
ATOM 708 C C . ALA B 1 12 ? -3.484 49.663 199.077 1.00 40.73 103 ALA B C 1
ATOM 709 O O . ALA B 1 12 ? -2.858 49.141 199.997 1.00 40.25 103 ALA B O 1
ATOM 711 N N . ARG B 1 13 ? -3.723 49.044 197.900 1.00 38.19 104 ARG B N 1
ATOM 712 C CA . ARG B 1 13 ? -3.283 47.683 197.590 1.00 38.41 104 ARG B CA 1
ATOM 713 C C . ARG B 1 13 ? -1.765 47.618 197.472 1.00 42.03 104 ARG B C 1
ATOM 714 O O . ARG B 1 13 ? -1.173 46.625 197.909 1.00 41.56 104 ARG B O 1
ATOM 722 N N . LEU B 1 14 ? -1.136 48.668 196.896 1.00 38.24 105 LEU B N 1
ATOM 723 C CA . LEU B 1 14 ? 0.321 48.723 196.765 1.00 38.77 105 LEU B CA 1
ATOM 724 C C . LEU B 1 14 ? 0.978 48.765 198.143 1.00 43.37 105 LEU B C 1
ATOM 725 O O . LEU B 1 14 ? 1.846 47.928 198.430 1.00 43.55 105 LEU B O 1
ATOM 730 N N . TYR B 1 15 ? 0.523 49.697 199.004 1.00 39.20 106 TYR B N 1
ATOM 731 C CA . TYR B 1 15 ? 1.033 49.860 200.367 1.00 38.88 106 TYR B CA 1
ATOM 732 C C . TYR B 1 15 ? 0.752 48.649 201.252 1.00 38.09 106 TYR B C 1
ATOM 733 O O . TYR B 1 15 ? 1.626 48.262 202.016 1.00 36.86 106 TYR B O 1
ATOM 742 N N . SER B 1 16 ? -0.419 48.002 201.086 1.00 32.98 107 SER B N 1
ATOM 743 C CA . SER B 1 16 ? -0.793 46.778 201.806 1.00 32.04 107 SER B CA 1
ATOM 744 C C . SER B 1 16 ? 0.140 45.595 201.435 1.00 34.22 107 SER B C 1
ATOM 745 O O . SER B 1 16 ? 0.445 44.765 202.289 1.00 33.85 107 SER B O 1
ATOM 748 N N . ALA B 1 17 ? 0.609 45.552 200.174 1.00 30.02 108 ALA B N 1
ATOM 749 C CA . ALA B 1 17 ? 1.505 44.528 199.644 1.00 28.70 108 ALA B CA 1
ATOM 750 C C . ALA B 1 17 ? 2.891 44.662 200.256 1.00 32.16 108 ALA B C 1
ATOM 751 O O . ALA B 1 17 ? 3.535 43.636 200.526 1.00 33.11 108 ALA B O 1
ATOM 753 N N . ILE B 1 18 ? 3.336 45.926 200.494 1.00 26.58 109 ILE B N 1
ATOM 754 C CA . ILE B 1 18 ? 4.615 46.277 201.126 1.00 26.13 109 ILE B CA 1
ATOM 755 C C . ILE B 1 18 ? 4.534 45.862 202.600 1.00 32.70 109 ILE B C 1
ATOM 756 O O . ILE B 1 18 ? 5.480 45.255 203.119 1.00 33.28 109 ILE B O 1
ATOM 761 N N . GLU B 1 19 ? 3.396 46.207 203.274 1.00 28.53 110 GLU B N 1
ATOM 762 C CA . GLU B 1 19 ? 3.107 45.867 204.669 1.00 27.72 110 GLU B CA 1
ATOM 763 C C . GLU B 1 19 ? 3.268 44.357 204.824 1.00 31.88 110 GLU B C 1
ATOM 764 O O . GLU B 1 19 ? 3.981 43.913 205.717 1.00 29.80 110 GLU B O 1
ATOM 770 N N . GLN B 1 20 ? 2.645 43.581 203.901 1.00 30.57 111 GLN B N 1
ATOM 771 C CA . GLN B 1 20 ? 2.699 42.120 203.861 1.00 31.24 111 GLN B CA 1
ATOM 772 C C . GLN B 1 20 ? 4.124 41.618 203.626 1.00 35.84 111 GLN B C 1
ATOM 773 O O . GLN B 1 20 ? 4.551 40.657 204.280 1.00 34.17 111 GLN B O 1
ATOM 779 N N . ARG B 1 21 ? 4.872 42.292 202.727 1.00 33.74 112 ARG B N 1
ATOM 780 C CA . ARG B 1 21 ? 6.272 41.934 202.455 1.00 33.83 112 ARG B CA 1
ATOM 781 C C . ARG B 1 21 ? 7.100 42.130 203.725 1.00 38.84 112 ARG B C 1
ATOM 782 O O . ARG B 1 21 ? 7.820 41.213 204.114 1.00 39.67 112 ARG B O 1
ATOM 790 N N . LEU B 1 22 ? 6.943 43.292 204.399 1.00 35.19 113 LEU B N 1
ATOM 791 C CA . LEU B 1 22 ? 7.690 43.634 205.614 1.00 35.01 113 LEU B CA 1
ATOM 792 C C . LEU B 1 22 ? 7.384 42.700 206.779 1.00 39.46 113 LEU B C 1
ATOM 793 O O . LEU B 1 22 ? 8.313 42.283 207.469 1.00 38.95 113 LEU B O 1
ATOM 798 N N . GLU B 1 23 ? 6.087 42.349 206.967 1.00 36.49 114 GLU B N 1
ATOM 799 C CA . GLU B 1 23 ? 5.594 41.428 208.003 1.00 35.85 114 GLU B CA 1
ATOM 800 C C . GLU B 1 23 ? 6.200 40.061 207.800 1.00 41.99 114 GLU B C 1
ATOM 801 O O . GLU B 1 23 ? 6.730 39.491 208.747 1.00 41.51 114 GLU B O 1
ATOM 807 N N . GLN B 1 24 ? 6.145 39.549 206.555 1.00 41.07 115 GLN B N 1
ATOM 808 C CA . GLN B 1 24 ? 6.686 38.252 206.151 1.00 42.20 115 GLN B CA 1
ATOM 809 C C . GLN B 1 24 ? 8.174 38.169 206.489 1.00 49.56 115 GLN B C 1
ATOM 810 O O . GLN B 1 24 ? 8.651 37.145 206.998 1.00 49.55 115 GLN B O 1
ATOM 816 N N . SER B 1 25 ? 8.888 39.269 206.230 1.00 47.28 116 SER B N 1
ATOM 817 C CA . SER B 1 25 ? 10.308 39.377 206.477 1.00 47.37 116 SER B CA 1
ATOM 818 C C . SER B 1 25 ? 10.644 39.386 207.956 1.00 52.59 116 SER B C 1
ATOM 819 O O . SER B 1 25 ? 11.584 38.698 208.342 1.00 53.85 116 SER B O 1
ATOM 822 N N . LEU B 1 26 ? 9.882 40.119 208.792 1.00 48.45 117 LEU B N 1
ATOM 823 C CA . LEU B 1 26 ? 10.130 40.138 210.240 1.00 48.60 117 LEU B CA 1
ATOM 824 C C . LEU B 1 26 ? 9.956 38.747 210.857 1.00 53.99 117 LEU B C 1
ATOM 825 O O . LEU B 1 26 ? 10.680 38.419 211.786 1.00 54.00 117 LEU B O 1
ATOM 830 N N . GLN B 1 27 ? 9.050 37.909 210.294 1.00 51.82 118 GLN B N 1
ATOM 831 C CA . GLN B 1 27 ? 8.830 36.514 210.705 1.00 51.83 118 GLN B CA 1
ATOM 832 C C . GLN B 1 27 ? 9.959 35.589 210.195 1.00 57.86 118 GLN B C 1
ATOM 833 O O . GLN B 1 27 ? 10.250 34.580 210.838 1.00 57.43 118 GLN B O 1
ATOM 839 N N . THR B 1 28 ? 10.598 35.937 209.054 1.00 56.16 119 THR B N 1
ATOM 840 C CA . THR B 1 28 ? 11.700 35.150 208.481 1.00 56.73 119 THR B CA 1
ATOM 841 C C . THR B 1 28 ? 13.121 35.600 208.906 1.00 62.20 119 THR B C 1
ATOM 842 O O . THR B 1 28 ? 14.071 34.825 208.758 1.00 62.53 119 THR B O 1
ATOM 846 N N . MET B 1 29 ? 13.259 36.836 209.434 1.00 58.67 120 MET B N 1
ATOM 847 C CA . MET B 1 29 ? 14.542 37.386 209.889 1.00 58.20 120 MET B CA 1
ATOM 848 C C . MET B 1 29 ? 14.612 37.436 211.415 1.00 62.40 120 MET B C 1
ATOM 849 O O . MET B 1 29 ? 15.544 36.883 211.998 1.00 63.11 120 MET B O 1
ATOM 854 N N . GLU B 1 30 ? 13.625 38.078 212.060 1.00 58.17 121 GLU B N 1
ATOM 855 C CA . GLU B 1 30 ? 13.571 38.223 213.514 1.00 57.74 121 GLU B CA 1
ATOM 856 C C . GLU B 1 30 ? 12.734 37.125 214.196 1.00 61.61 121 GLU B C 1
ATOM 857 O O . GLU B 1 30 ? 12.410 37.244 215.384 1.00 61.97 121 GLU B O 1
ATOM 863 N N . GLY B 1 31 ? 12.411 36.071 213.439 1.00 57.22 122 GLY B N 1
ATOM 864 C CA . GLY B 1 31 ? 11.667 34.893 213.880 1.00 56.97 122 GLY B CA 1
ATOM 865 C C . GLY B 1 31 ? 10.547 35.089 214.889 1.00 61.11 122 GLY B C 1
ATOM 866 O O . GLY B 1 31 ? 10.419 34.288 215.821 1.00 61.01 122 GLY B O 1
ATOM 867 N N . VAL B 1 32 ? 9.718 36.143 214.706 1.00 56.86 123 VAL B N 1
ATOM 868 C CA . VAL B 1 32 ? 8.582 36.450 215.588 1.00 56.14 123 VAL B CA 1
ATOM 869 C C . VAL B 1 32 ? 7.414 35.493 215.275 1.00 60.51 123 VAL B C 1
ATOM 870 O O . VAL B 1 32 ? 7.376 34.925 214.174 1.00 61.24 123 VAL B O 1
ATOM 874 N N . LEU B 1 33 ? 6.461 35.323 216.223 1.00 55.37 124 LEU B N 1
ATOM 875 C CA . LEU B 1 33 ? 5.263 34.497 215.999 1.00 54.25 124 LEU B CA 1
ATOM 876 C C . LEU B 1 33 ? 4.446 35.143 214.858 1.00 57.63 124 LEU B C 1
ATOM 877 O O . LEU B 1 33 ? 4.230 34.513 213.819 1.00 57.42 124 LEU B O 1
ATOM 882 N N . SER B 1 34 ? 4.042 36.422 215.054 1.00 52.79 125 SER B N 1
ATOM 883 C CA . SER B 1 34 ? 3.289 37.231 214.100 1.00 51.55 125 SER B CA 1
ATOM 884 C C . SER B 1 34 ? 3.663 38.709 214.177 1.00 51.65 125 SER B C 1
ATOM 885 O O . SER B 1 34 ? 3.804 39.275 215.264 1.00 51.96 125 SER B O 1
ATOM 888 N N . ALA B 1 35 ? 3.859 39.317 213.017 1.00 44.65 126 ALA B N 1
ATOM 889 C CA . ALA B 1 35 ? 4.197 40.728 212.907 1.00 43.00 126 ALA B CA 1
ATOM 890 C C . ALA B 1 35 ? 3.103 41.444 212.143 1.00 43.34 126 ALA B C 1
ATOM 891 O O . ALA B 1 35 ? 2.543 40.888 211.199 1.00 43.38 126 ALA B O 1
ATOM 893 N N . ARG B 1 36 ? 2.775 42.659 212.583 1.00 36.28 127 ARG B N 1
ATOM 894 C CA . ARG B 1 36 ? 1.758 43.507 211.981 1.00 34.39 127 ARG B CA 1
ATOM 895 C C . ARG B 1 36 ? 2.409 44.842 211.691 1.00 36.00 127 ARG B C 1
ATOM 896 O O . ARG B 1 36 ? 2.910 45.506 212.603 1.00 33.78 127 ARG B O 1
ATOM 904 N N . VAL B 1 37 ? 2.457 45.203 210.407 1.00 32.67 128 VAL B N 1
ATOM 905 C CA . VAL B 1 37 ? 3.078 46.436 209.935 1.00 32.25 128 VAL B CA 1
ATOM 906 C C . VAL B 1 37 ? 2.012 47.268 209.245 1.00 37.90 128 VAL B C 1
ATOM 907 O O . VAL B 1 37 ? 1.371 46.804 208.302 1.00 37.63 128 VAL B O 1
ATOM 911 N N . HIS B 1 38 ? 1.796 48.475 209.744 1.00 35.71 129 HIS B N 1
ATOM 912 C CA . HIS B 1 38 ? 0.858 49.409 209.160 1.00 36.08 129 HIS B CA 1
ATOM 913 C C . HIS B 1 38 ? 1.639 50.623 208.755 1.00 40.11 129 HIS B C 1
ATOM 914 O O . HIS B 1 38 ? 2.401 51.173 209.551 1.00 39.26 129 HIS B O 1
ATOM 921 N N . ILE B 1 39 ? 1.461 51.043 207.516 1.00 38.40 130 ILE B N 1
ATOM 922 C CA . ILE B 1 39 ? 2.113 52.237 207.021 1.00 39.05 130 ILE B CA 1
ATOM 923 C C . ILE B 1 39 ? 1.069 53.327 207.054 1.00 44.76 130 ILE B C 1
ATOM 924 O O . ILE B 1 39 ? 0.040 53.208 206.409 1.00 43.70 130 ILE B O 1
ATOM 929 N N . SER B 1 40 ? 1.304 54.352 207.854 1.00 45.13 131 SER B N 1
ATOM 930 C CA . SER B 1 40 ? 0.391 55.478 207.942 1.00 46.80 131 SER B CA 1
ATOM 931 C C . SER B 1 40 ? 0.814 56.525 206.927 1.00 55.03 131 SER B C 1
ATOM 932 O O . SER B 1 40 ? 1.841 57.190 207.094 1.00 54.48 131 SER B O 1
ATOM 935 N N . TYR B 1 41 ? 0.053 56.617 205.836 1.00 55.70 132 TYR B N 1
ATOM 936 C CA . TYR B 1 41 ? 0.295 57.593 204.777 1.00 57.41 132 TYR B CA 1
ATOM 937 C C . TYR B 1 41 ? -0.828 58.635 204.739 1.00 65.88 132 TYR B C 1
ATOM 938 O O . TYR B 1 41 ? -1.765 58.547 205.540 1.00 65.96 132 TYR B O 1
ATOM 947 N N . ASP B 1 42 ? -0.717 59.641 203.847 1.00 65.41 133 ASP B N 1
ATOM 948 C CA . ASP B 1 42 ? -1.725 60.690 203.718 1.00 66.18 133 ASP B CA 1
ATOM 949 C C . ASP B 1 42 ? -2.815 60.281 202.733 1.00 71.46 133 ASP B C 1
ATOM 950 O O . ASP B 1 42 ? -2.527 59.976 201.572 1.00 71.01 133 ASP B O 1
ATOM 955 N N . ILE B 1 43 ? -4.068 60.249 203.225 1.00 68.70 134 ILE B N 1
ATOM 956 C CA . ILE B 1 43 ? -5.272 59.890 202.471 1.00 68.24 134 ILE B CA 1
ATOM 957 C C . ILE B 1 43 ? -5.676 61.062 201.546 1.00 71.76 134 ILE B C 1
ATOM 958 O O .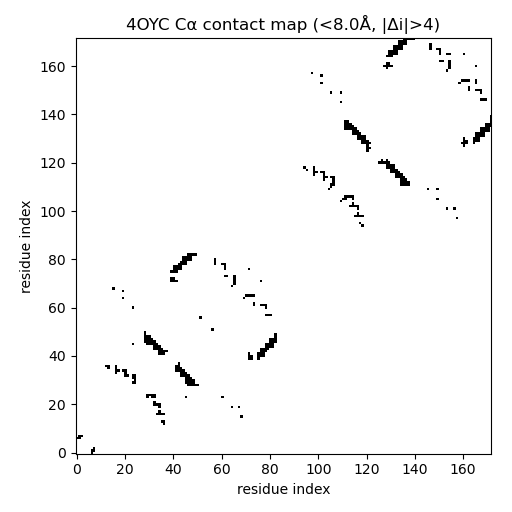 ILE B 1 43 ? -6.082 60.821 200.405 1.00 71.35 134 ILE B O 1
ATOM 963 N N . ASP B 1 44 ? -5.521 62.322 202.037 1.00 67.78 135 ASP B N 1
ATOM 964 C CA . ASP B 1 44 ? -5.830 63.584 201.340 1.00 67.21 135 ASP B CA 1
ATOM 965 C C . ASP B 1 44 ? -7.328 63.738 200.968 1.00 70.17 135 ASP B C 1
ATOM 966 O O . ASP B 1 44 ? -8.182 63.440 201.807 1.00 69.93 135 ASP B O 1
ATOM 971 N N . ALA B 1 45 ? -7.630 64.245 199.740 1.00 65.25 136 ALA B N 1
ATOM 972 C CA . ALA B 1 45 ? -8.973 64.483 199.203 1.00 85.11 136 ALA B CA 1
ATOM 973 C C . ALA B 1 45 ? -8.937 64.512 197.677 1.00 123.12 136 ALA B C 1
ATOM 974 O O . ALA B 1 45 ? -9.925 64.182 197.023 1.00 85.84 136 ALA B O 1
ATOM 976 N N . PRO B 1 52 ? 2.655 64.722 200.521 1.00 79.07 137 PRO B N 1
ATOM 977 C CA . PRO B 1 52 ? 1.998 64.060 201.654 1.00 78.78 137 PRO B CA 1
ATOM 978 C C . PRO B 1 52 ? 2.685 64.315 202.996 1.00 81.64 137 PRO B C 1
ATOM 979 O O . PRO B 1 52 ? 3.908 64.492 203.032 1.00 81.32 137 PRO B O 1
ATOM 983 N N . LYS B 1 53 ? 1.889 64.332 204.102 1.00 76.54 138 LYS B N 1
ATOM 984 C CA . LYS B 1 53 ? 2.355 64.551 205.484 1.00 75.13 138 LYS B CA 1
ATOM 985 C C . LYS B 1 53 ? 3.333 63.445 205.936 1.00 75.61 138 LYS B C 1
ATOM 986 O O . LYS B 1 53 ? 3.227 62.325 205.420 1.00 75.22 138 LYS B O 1
ATOM 988 N N . PRO B 1 54 ? 4.293 63.734 206.866 1.00 69.12 139 PRO B N 1
ATOM 989 C CA . PRO B 1 54 ? 5.275 62.706 207.277 1.00 67.17 139 PRO B CA 1
ATOM 990 C C . PRO B 1 54 ? 4.753 61.287 207.500 1.00 64.43 139 PRO B C 1
ATOM 991 O O . PRO B 1 54 ? 3.957 61.039 208.402 1.00 63.52 139 PRO B O 1
ATOM 995 N N . VAL B 1 55 ? 5.179 60.375 206.614 1.00 56.57 140 VAL B N 1
ATOM 996 C CA . VAL B 1 55 ? 4.862 58.947 206.611 1.00 54.49 140 VAL B CA 1
ATOM 997 C C . VAL B 1 55 ? 5.334 58.311 207.908 1.00 54.86 140 VAL B C 1
ATOM 998 O O . VAL B 1 55 ? 6.463 58.546 208.355 1.00 54.30 140 VAL B O 1
ATOM 1002 N N . HIS B 1 56 ? 4.447 57.538 208.525 1.00 49.25 141 HIS B N 1
ATOM 1003 C CA . HIS B 1 56 ? 4.741 56.813 209.748 1.00 47.72 141 HIS B CA 1
ATOM 1004 C C . HIS B 1 56 ? 4.597 55.330 209.490 1.00 44.76 141 HIS B C 1
ATOM 1005 O O . HIS B 1 56 ? 3.756 54.903 208.697 1.00 42.75 141 HIS B O 1
ATOM 1012 N N . LEU B 1 57 ? 5.458 54.555 210.123 1.00 38.02 142 LEU B N 1
ATOM 1013 C CA . LEU B 1 57 ? 5.422 53.109 210.038 1.00 36.62 142 LEU B CA 1
ATOM 1014 C C . LEU B 1 57 ? 5.308 52.583 211.473 1.00 37.29 142 LEU B C 1
ATOM 1015 O O . LEU B 1 57 ? 6.176 52.875 212.297 1.00 36.05 142 LEU B O 1
ATOM 1020 N N . SER B 1 58 ? 4.196 51.883 211.783 1.00 32.14 143 SER B N 1
ATOM 1021 C CA . SER B 1 58 ? 3.936 51.300 213.096 1.00 31.46 143 SER B CA 1
ATOM 1022 C C . SER B 1 58 ? 4.060 49.800 212.986 1.00 33.94 143 SER B C 1
ATOM 1023 O O . SER B 1 58 ? 3.437 49.205 212.114 1.00 33.99 143 SER B O 1
ATOM 1026 N N . ALA B 1 59 ? 4.879 49.192 213.847 1.00 29.90 144 ALA B N 1
ATOM 1027 C CA . ALA B 1 59 ? 5.107 47.759 213.865 1.00 30.21 144 ALA B CA 1
ATOM 1028 C C . ALA B 1 59 ? 4.804 47.179 215.222 1.00 39.82 144 ALA B C 1
ATOM 1029 O O . ALA B 1 59 ? 5.143 47.781 216.246 1.00 40.90 144 ALA B O 1
ATOM 1031 N N . LEU B 1 60 ? 4.133 46.017 215.226 1.00 38.68 145 LEU B N 1
ATOM 1032 C CA . LEU B 1 60 ? 3.807 45.246 216.411 1.00 39.39 145 LEU B CA 1
ATOM 1033 C C . LEU B 1 60 ? 4.284 43.822 216.193 1.00 44.89 145 LEU B C 1
ATOM 1034 O O . LEU B 1 60 ? 3.802 43.120 215.295 1.00 44.03 145 LEU B O 1
ATOM 1039 N N . ALA B 1 61 ? 5.258 43.413 217.009 1.00 43.41 146 ALA B N 1
ATOM 1040 C CA . ALA B 1 61 ? 5.862 42.093 216.956 1.00 43.96 146 ALA B CA 1
ATOM 1041 C C . ALA B 1 61 ? 5.409 41.216 218.135 1.00 49.30 146 ALA B C 1
ATOM 1042 O O . ALA B 1 61 ? 5.661 41.552 219.297 1.00 48.12 146 ALA B O 1
ATOM 1044 N N . VAL B 1 62 ? 4.710 40.106 217.829 1.00 47.42 147 VAL B N 1
ATOM 1045 C CA . VAL B 1 62 ? 4.263 39.163 218.852 1.00 48.02 147 VAL B CA 1
ATOM 1046 C C . VAL B 1 62 ? 5.314 38.061 218.940 1.00 54.07 147 VAL B C 1
ATOM 1047 O O . VAL B 1 62 ? 5.634 37.440 217.926 1.00 53.41 147 VAL B O 1
ATOM 1051 N N . TYR B 1 63 ? 5.882 37.867 220.147 1.00 52.53 148 TYR B N 1
ATOM 1052 C CA . TYR B 1 63 ? 6.931 36.885 220.443 1.00 53.01 148 TYR B CA 1
ATOM 1053 C C . TYR B 1 63 ? 6.424 35.739 221.308 1.00 55.95 148 TYR B C 1
ATOM 1054 O O . TYR B 1 63 ? 5.495 35.929 222.103 1.00 54.69 148 TYR B O 1
ATOM 1063 N N . GLU B 1 64 ? 7.072 34.560 221.182 1.00 52.65 149 GLU B N 1
ATOM 1064 C CA . GLU B 1 64 ? 6.786 33.390 222.009 1.00 52.89 149 GLU B CA 1
ATOM 1065 C C . GLU B 1 64 ? 7.098 33.794 223.446 1.00 57.56 149 GLU B C 1
ATOM 1066 O O . GLU B 1 64 ? 8.131 34.420 223.675 1.00 56.64 149 GLU B O 1
ATOM 1068 N N . ARG B 1 65 ? 6.168 33.542 224.391 1.00 55.70 150 ARG B N 1
ATOM 1069 C CA . ARG B 1 65 ? 6.334 33.927 225.799 1.00 56.15 150 ARG B CA 1
ATOM 1070 C 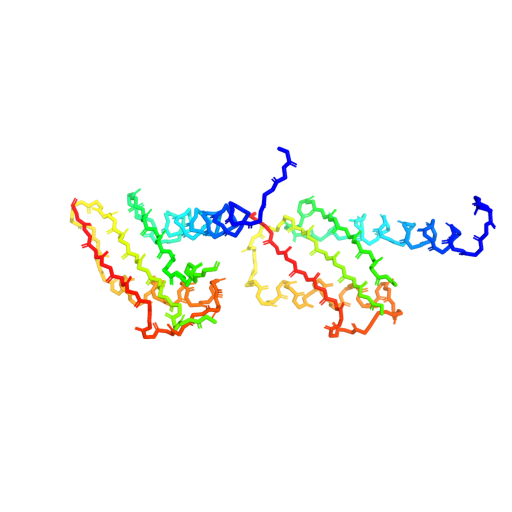C . ARG B 1 65 ? 7.681 33.413 226.349 1.00 62.34 150 ARG B C 1
ATOM 1071 O O . ARG B 1 65 ? 7.946 32.208 226.312 1.00 62.46 150 ARG B O 1
ATOM 1079 N N . GLY B 1 66 ? 8.543 34.353 226.745 1.00 59.60 151 GLY B N 1
ATOM 1080 C CA . GLY B 1 66 ? 9.881 34.063 227.252 1.00 59.81 151 GLY B CA 1
ATOM 1081 C C . GLY B 1 66 ? 11.007 34.165 226.235 1.00 64.43 151 GLY B C 1
ATOM 1082 O O . GLY B 1 66 ? 12.148 33.817 226.558 1.00 63.20 151 GLY B O 1
ATOM 1083 N N . SER B 1 67 ? 10.701 34.656 225.004 1.00 62.49 152 SER B N 1
ATOM 1084 C CA . SER B 1 67 ? 11.649 34.839 223.887 1.00 63.05 152 SER B CA 1
ATOM 1085 C C . SER B 1 67 ? 12.720 35.891 224.215 1.00 68.06 152 SER B C 1
ATOM 1086 O O . SER B 1 67 ? 12.396 36.876 224.887 1.00 67.46 152 SER B O 1
ATOM 1089 N N . PRO B 1 68 ? 13.996 35.721 223.771 1.00 66.16 153 PRO B N 1
ATOM 1090 C CA . PRO B 1 68 ? 15.016 36.730 224.100 1.00 66.50 153 PRO B CA 1
ATOM 1091 C C . PRO B 1 68 ? 14.778 38.044 223.355 1.00 70.40 153 PRO B C 1
ATOM 1092 O O . PRO B 1 68 ? 15.192 38.207 222.201 1.00 69.75 153 PRO B O 1
ATOM 1096 N N . LEU B 1 69 ? 14.082 38.984 224.032 1.00 66.80 154 LEU B N 1
ATOM 1097 C CA . LEU B 1 69 ? 13.743 40.307 223.489 1.00 66.19 154 LEU B CA 1
ATOM 1098 C C . LEU B 1 69 ? 14.977 41.233 223.356 1.00 67.96 154 LEU B C 1
ATOM 1099 O O . LEU B 1 69 ? 14.834 42.431 223.077 1.00 66.20 154 LEU B O 1
ATOM 1104 N N . ALA B 1 70 ? 16.187 40.641 223.518 1.00 63.88 155 ALA B N 1
ATOM 1105 C CA . ALA B 1 70 ? 17.490 41.288 223.408 1.00 63.18 155 ALA B CA 1
ATOM 1106 C C . ALA B 1 70 ? 17.636 41.946 222.044 1.00 65.97 155 ALA B C 1
ATOM 1107 O O . ALA B 1 70 ? 17.502 41.268 221.019 1.00 66.00 155 ALA B O 1
ATOM 1109 N N . HIS B 1 71 ? 17.862 43.286 222.046 1.00 60.44 156 HIS B N 1
ATOM 1110 C CA . HIS B 1 71 ? 18.074 44.177 220.891 1.00 58.68 156 HIS B CA 1
ATOM 1111 C C . HIS B 1 71 ? 17.052 44.121 219.734 1.00 56.52 156 HIS B C 1
ATOM 1112 O O . HIS B 1 71 ? 17.351 44.612 218.642 1.00 56.12 156 HIS B O 1
ATOM 1119 N N . GLN B 1 72 ? 15.838 43.587 219.990 1.00 48.86 157 GLN B N 1
ATOM 1120 C CA . GLN B 1 72 ? 14.783 43.428 218.982 1.00 47.49 157 GLN B CA 1
ATOM 1121 C C . GLN B 1 72 ? 14.227 44.726 218.385 1.00 49.30 157 GLN B C 1
ATOM 1122 O O . GLN B 1 72 ? 14.143 44.800 217.157 1.00 49.79 157 GLN B O 1
ATOM 1128 N N . ILE B 1 73 ? 13.850 45.738 219.227 1.00 42.87 158 ILE B N 1
ATOM 1129 C CA . ILE B 1 73 ? 13.319 47.042 218.772 1.00 41.61 158 ILE B CA 1
ATOM 1130 C C . ILE B 1 73 ? 14.248 47.692 217.738 1.00 44.81 158 ILE B C 1
ATOM 1131 O O . ILE B 1 73 ? 13.781 48.093 216.671 1.00 44.83 158 ILE B O 1
ATOM 1136 N N . SER B 1 74 ? 15.555 47.760 218.043 1.00 41.28 159 SER B N 1
ATOM 113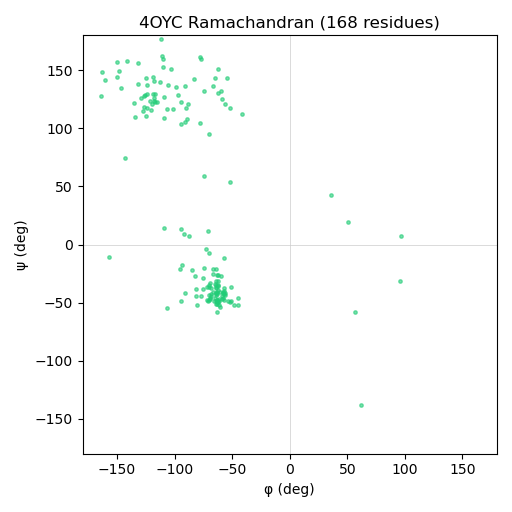7 C CA . SER B 1 74 ? 16.585 48.339 217.172 1.00 41.19 159 SER B CA 1
ATOM 1138 C C . SER B 1 74 ? 16.702 47.598 215.824 1.00 45.14 159 SER B C 1
ATOM 1139 O O . SER B 1 74 ? 16.635 48.237 214.771 1.00 44.04 159 SER B O 1
ATOM 1142 N N . ASP B 1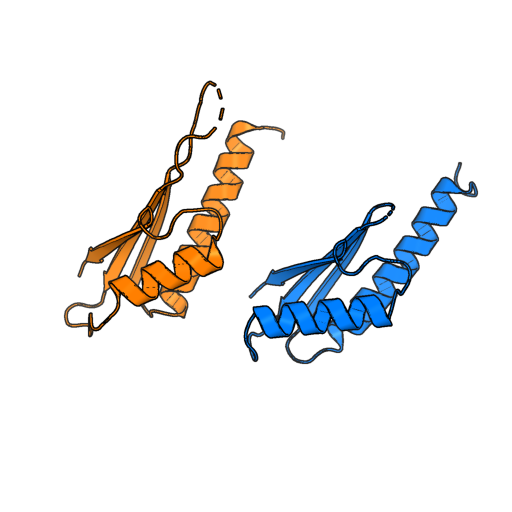 75 ? 16.852 46.255 215.872 1.00 42.42 160 ASP B N 1
ATOM 1143 C CA . ASP B 1 75 ? 16.971 45.377 214.705 1.00 42.71 160 ASP B CA 1
ATOM 1144 C C . ASP B 1 75 ? 15.788 45.484 213.756 1.00 46.40 160 ASP B C 1
ATOM 1145 O O . ASP B 1 75 ? 15.998 45.538 212.547 1.00 47.32 160 ASP B O 1
ATOM 1150 N N . ILE B 1 76 ? 14.556 45.547 214.297 1.00 42.50 161 ILE B N 1
ATOM 1151 C CA . ILE B 1 76 ? 13.309 45.707 213.538 1.00 42.10 161 ILE B CA 1
ATOM 1152 C C . ILE B 1 76 ? 13.219 47.129 212.932 1.00 46.73 161 ILE B C 1
ATOM 1153 O O . ILE B 1 76 ? 12.856 47.265 211.766 1.00 46.80 161 ILE B O 1
ATOM 1158 N N . LYS B 1 77 ? 13.575 48.165 213.716 1.00 43.51 162 LYS B N 1
ATOM 1159 C CA . LYS B 1 77 ? 13.573 49.581 213.314 1.00 43.19 162 LYS B CA 1
ATOM 1160 C C . LYS B 1 77 ? 14.524 49.824 212.134 1.00 46.75 162 LYS B C 1
ATOM 1161 O O . LYS B 1 77 ? 14.195 50.564 211.207 1.00 46.66 162 LYS B O 1
ATOM 1167 N N . ARG B 1 78 ? 15.693 49.189 212.171 1.00 43.16 163 ARG B N 1
ATOM 1168 C CA . ARG B 1 78 ? 16.720 49.295 211.139 1.00 42.59 163 ARG B CA 1
ATOM 1169 C C . ARG B 1 78 ? 16.279 48.581 209.850 1.00 44.41 163 ARG B C 1
ATOM 1170 O O . ARG B 1 78 ? 16.369 49.175 208.766 1.00 44.69 163 ARG B O 1
ATOM 1178 N N . PHE B 1 79 ? 15.779 47.323 209.964 1.00 37.35 164 PHE B N 1
ATOM 1179 C CA . PHE B 1 79 ? 15.320 46.571 208.800 1.00 35.79 164 PHE B CA 1
ATOM 1180 C C . PHE B 1 79 ? 14.213 47.315 208.071 1.00 38.87 164 PHE B C 1
ATOM 1181 O O . PHE B 1 79 ? 14.243 47.383 206.844 1.00 39.06 164 PHE B O 1
ATOM 1189 N N . LEU B 1 80 ? 13.234 47.865 208.820 1.00 34.18 165 LEU B N 1
ATOM 1190 C CA . LEU B 1 80 ? 12.118 48.621 208.248 1.00 33.58 165 LEU B CA 1
ATOM 1191 C C . LEU B 1 80 ? 12.566 49.906 207.545 1.00 36.70 165 LEU B C 1
ATOM 1192 O O . LEU B 1 80 ? 12.048 50.227 206.480 1.00 34.15 165 LEU B O 1
ATOM 1197 N N . LYS B 1 81 ? 13.580 50.597 208.098 1.00 35.76 166 LYS B N 1
ATOM 1198 C CA . LYS B 1 81 ? 14.139 51.799 207.465 1.00 35.87 166 LYS B CA 1
ATOM 1199 C C . LYS B 1 81 ? 14.866 51.393 206.179 1.00 40.27 166 LYS B C 1
ATOM 1200 O O . LYS B 1 81 ? 14.669 52.024 205.142 1.00 39.28 166 LYS B O 1
ATOM 1206 N N . ASN B 1 82 ? 15.657 50.310 206.247 1.00 37.60 167 ASN B N 1
ATOM 1207 C CA . ASN B 1 82 ? 16.435 49.800 205.117 1.00 37.68 167 ASN B CA 1
ATOM 1208 C C . ASN B 1 82 ? 15.629 49.184 203.991 1.00 40.99 167 ASN B C 1
ATOM 1209 O O . ASN B 1 82 ? 16.051 49.268 202.839 1.00 40.47 167 ASN B O 1
ATOM 1214 N N . SER B 1 83 ? 14.493 48.546 204.311 1.00 37.35 168 SER B N 1
ATOM 1215 C CA . SER B 1 83 ? 13.673 47.901 203.294 1.00 36.59 168 SER B CA 1
ATOM 1216 C C . SER B 1 83 ? 12.609 48.814 202.722 1.00 38.26 168 SER B C 1
ATOM 1217 O O . SER B 1 83 ? 12.403 48.808 201.512 1.00 38.45 168 SER B O 1
ATOM 1220 N N . PHE B 1 84 ? 11.937 49.601 203.562 1.00 33.06 169 PHE B N 1
ATOM 1221 C CA . PHE B 1 84 ? 10.913 50.510 203.053 1.00 32.47 169 PHE B CA 1
ATOM 1222 C C . PHE B 1 84 ? 11.521 51.799 202.514 1.00 37.18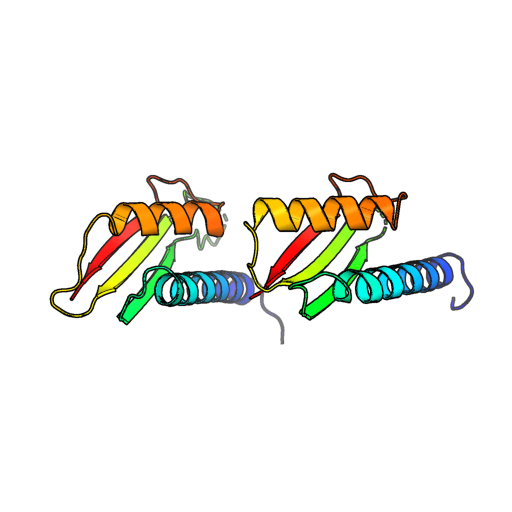 169 PHE B C 1
ATOM 1223 O O . PHE B 1 84 ? 10.931 52.434 201.644 1.00 36.23 169 PHE B O 1
ATOM 1231 N N . ALA B 1 85 ? 12.700 52.180 203.043 1.00 35.11 170 ALA B N 1
ATOM 1232 C CA . ALA B 1 85 ? 13.475 53.377 202.713 1.00 34.83 170 ALA B CA 1
ATOM 1233 C C . ALA B 1 85 ? 12.753 54.722 202.880 1.00 39.92 170 ALA B C 1
ATOM 1234 O O . ALA B 1 85 ? 13.230 55.557 203.640 1.00 39.42 170 ALA B O 1
ATOM 1236 N N . ASP B 1 86 ? 11.612 54.919 202.191 1.00 37.85 171 ASP B N 1
ATOM 1237 C CA . ASP B 1 86 ? 10.827 56.164 202.140 1.00 38.12 171 ASP B CA 1
ATOM 1238 C C . ASP B 1 86 ? 10.015 56.481 203.410 1.00 42.14 171 ASP B C 1
ATOM 1239 O O . ASP B 1 86 ? 8.799 56.640 203.349 1.00 42.72 171 ASP B O 1
ATOM 1244 N N . VAL B 1 87 ? 10.722 56.610 204.554 1.00 37.28 172 VAL B N 1
ATOM 1245 C CA . VAL B 1 87 ? 10.216 56.910 205.903 1.00 35.72 172 VAL B CA 1
ATOM 1246 C C . VAL B 1 87 ? 11.417 57.369 206.752 1.00 38.98 172 VAL B C 1
ATOM 1247 O O . VAL B 1 87 ? 12.534 56.912 206.490 1.00 39.43 172 VAL B O 1
ATOM 12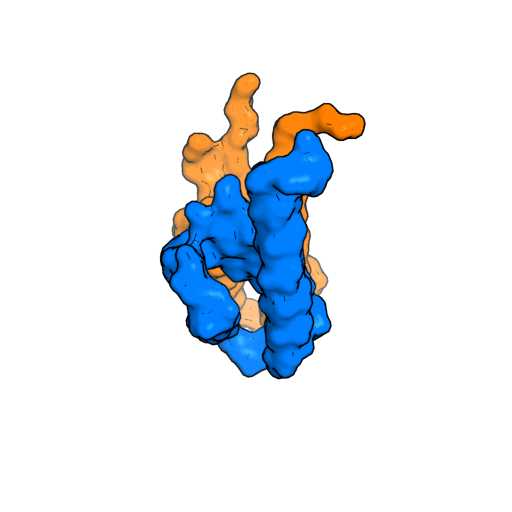51 N N . ASP B 1 88 ? 11.218 58.278 207.734 1.00 34.15 173 ASP B N 1
ATOM 1252 C CA . ASP B 1 88 ? 12.339 58.677 208.601 1.00 33.96 173 ASP B CA 1
ATOM 1253 C C . ASP B 1 88 ? 12.510 57.649 209.723 1.00 37.39 173 ASP B C 1
ATOM 1254 O O . ASP B 1 88 ? 11.505 57.125 210.231 1.00 36.89 173 ASP B O 1
ATOM 1259 N N . TYR B 1 89 ? 13.777 57.355 210.100 1.00 32.87 174 TYR B N 1
ATOM 1260 C CA . TYR B 1 89 ? 14.107 56.371 211.135 1.00 31.78 174 TYR B CA 1
ATOM 1261 C C . TYR B 1 89 ? 13.293 56.536 212.414 1.00 35.96 174 TYR B C 1
ATOM 1262 O O . TYR B 1 89 ? 12.647 55.578 212.829 1.00 34.25 174 TYR B O 1
ATOM 1271 N N . ASP B 1 90 ? 13.268 57.766 212.984 1.00 34.82 175 ASP B N 1
ATOM 1272 C CA . ASP B 1 90 ? 12.530 58.137 214.211 1.00 35.09 175 ASP B CA 1
ATOM 1273 C C . ASP B 1 90 ? 10.998 58.016 214.060 1.00 37.89 175 ASP B C 1
ATOM 1274 O O . ASP B 1 90 ? 10.303 57.899 215.065 1.00 37.31 175 ASP B O 1
ATOM 1279 N N . ASN B 1 91 ? 10.483 58.03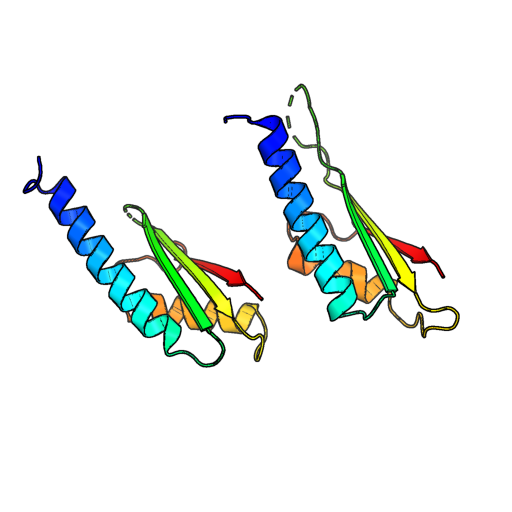2 212.812 1.00 34.47 176 ASN B N 1
ATOM 1280 C CA . ASN B 1 91 ? 9.051 57.893 212.536 1.00 34.35 176 ASN B CA 1
ATOM 1281 C C . ASN B 1 91 ? 8.570 56.427 212.393 1.00 37.82 176 ASN B C 1
ATOM 1282 O O . ASN B 1 91 ? 7.403 56.178 212.079 1.00 37.71 176 ASN B O 1
ATOM 1287 N N . ILE B 1 92 ? 9.466 55.473 212.685 1.00 33.65 177 ILE B N 1
ATOM 1288 C CA . ILE B 1 92 ? 9.188 54.039 212.738 1.00 33.99 177 ILE B CA 1
ATOM 1289 C C . ILE B 1 92 ? 8.938 53.718 214.225 1.00 39.81 177 ILE B C 1
ATOM 1290 O O . ILE B 1 92 ? 9.713 54.136 215.091 1.00 40.64 177 ILE B O 1
ATOM 1295 N N . SER B 1 93 ? 7.824 53.043 214.523 1.00 36.66 178 SER B N 1
ATOM 1296 C CA . SER B 1 93 ? 7.442 52.694 215.894 1.00 36.18 178 SER B CA 1
ATOM 1297 C C . SER B 1 93 ? 7.408 51.193 216.025 1.00 40.21 178 SER B C 1
ATOM 1298 O O . SER B 1 93 ? 6.737 50.528 215.242 1.00 40.67 178 SER B O 1
ATOM 1301 N N . VAL B 1 94 ? 8.188 50.651 216.959 1.00 36.18 179 VAL B N 1
ATOM 1302 C CA . VAL B 1 94 ? 8.238 49.210 217.202 1.00 35.27 179 VAL B CA 1
ATOM 1303 C C . VAL B 1 94 ? 7.701 48.964 218.587 1.00 39.21 179 VAL B C 1
ATOM 1304 O O . VAL B 1 94 ? 8.190 49.546 219.562 1.00 38.79 179 VAL B O 1
ATOM 1308 N N . VAL B 1 95 ? 6.661 48.135 218.665 1.00 36.16 180 VAL B N 1
ATOM 1309 C CA . VAL B 1 95 ? 5.988 47.763 219.914 1.00 35.80 180 VAL B CA 1
ATOM 1310 C C . VAL B 1 95 ? 6.027 46.238 220.002 1.00 41.38 180 VAL B C 1
ATOM 1311 O O . VAL B 1 95 ? 5.684 45.572 219.034 1.00 41.57 180 VAL B O 1
ATOM 1315 N N . LEU B 1 96 ? 6.472 45.687 221.131 1.00 38.94 181 LEU B N 1
ATOM 1316 C CA . LEU B 1 96 ? 6.544 44.241 221.292 1.00 39.68 181 LEU B CA 1
ATOM 1317 C C . LEU B 1 96 ? 5.399 43.697 222.154 1.00 45.85 181 LEU B C 1
ATOM 1318 O O . LEU B 1 96 ? 4.859 44.423 222.994 1.00 45.15 181 LEU B O 1
ATOM 1323 N N . SER B 1 97 ? 5.003 42.430 221.897 1.00 43.85 182 SER B N 1
ATOM 1324 C CA . SER B 1 97 ? 3.923 41.714 222.585 1.00 44.25 182 SER B CA 1
ATOM 1325 C C . SER B 1 97 ? 4.281 40.236 222.805 1.00 49.86 182 SER B C 1
ATOM 1326 O O . SER B 1 97 ? 5.141 39.703 222.094 1.00 50.45 182 SER B O 1
ATOM 1329 N N . GLU B 1 98 ? 3.625 39.577 223.794 1.00 45.92 183 GLU B N 1
ATOM 1330 C CA . GLU B 1 98 ? 3.862 38.165 224.117 1.00 76.01 183 GLU B CA 1
ATOM 1331 C C . GLU B 1 98 ? 2.573 37.410 224.429 1.00 94.41 183 GLU B C 1
ATOM 1332 O O . GLU B 1 98 ? 2.371 36.309 223.917 1.00 51.34 183 GLU B O 1
#